Protein AF-A0AAU7BK97-F1 (afdb_monomer_lite)

Organism: NCBI:txid3144665

pLDDT: mean 79.87, std 18.76, range [26.86, 96.75]

Secondary structure (DSSP, 8-state):
------TTPPPEEEEEEEETTTTEEEEEEEETTEEPPGGGSEEEEEESSEEE-TTT-EEEE-TT---SEEEEEEEEEETTTEEEEEEEEEESSTHHHHHHHHHS----PPP-

Radius of gyration: 16.77 Å; chains: 1; bounding box: 38×38×50 Å

Foldseek 3Di:
DDPPQPPQFFAKDWDWDDDPVQLKIAIWIDGNHDTDQLLQKDKDFPDAAWDADSRRSITHGDPVDPDQKIKMKIWHADPPRGIHIDIDIAGPSNCPVVCVDVVVPDPPPPDD

Structure (mmCIF, N/CA/C/O backbone):
data_AF-A0AAU7BK97-F1
#
_entry.id   AF-A0AAU7BK97-F1
#
loop_
_atom_site.group_PDB
_atom_site.id
_atom_site.type_symbol
_atom_site.label_atom_id
_atom_site.label_alt_id
_atom_site.label_comp_id
_atom_site.label_asym_id
_atom_site.label_entity_id
_atom_site.label_seq_id
_atom_site.pdbx_PDB_ins_code
_atom_site.Cartn_x
_atom_site.Cartn_y
_atom_site.Cartn_z
_atom_site.occupancy
_atom_site.B_iso_or_equiv
_atom_site.auth_seq_id
_atom_site.auth_comp_id
_atom_site.auth_asym_id
_atom_site.auth_atom_id
_atom_site.pdbx_PDB_model_num
ATOM 1 N N . MET A 1 1 ? 8.960 -22.104 -15.234 1.00 36.22 1 MET A N 1
ATOM 2 C CA . MET A 1 1 ? 9.308 -20.680 -15.401 1.00 36.22 1 MET A CA 1
ATOM 3 C C . MET A 1 1 ? 10.331 -20.353 -14.331 1.00 36.22 1 MET A C 1
ATOM 5 O O . MET A 1 1 ? 9.992 -20.404 -13.158 1.00 36.22 1 MET A O 1
ATOM 9 N N . VAL A 1 2 ? 11.592 -20.184 -14.721 1.00 26.86 2 VAL A N 1
ATOM 10 C CA . VAL A 1 2 ? 12.675 -19.809 -13.803 1.00 26.86 2 VAL A CA 1
ATOM 11 C C . VAL A 1 2 ? 12.663 -18.287 -13.744 1.00 26.86 2 VAL A C 1
ATOM 13 O O . VAL A 1 2 ? 12.867 -17.643 -14.769 1.00 26.86 2 VAL A O 1
ATOM 16 N N . ILE A 1 3 ? 12.336 -17.723 -12.584 1.00 40.28 3 ILE A N 1
ATOM 17 C CA . ILE A 1 3 ? 12.493 -16.290 -12.338 1.00 40.28 3 ILE A CA 1
ATOM 18 C C . ILE A 1 3 ? 13.977 -16.099 -12.040 1.00 40.28 3 ILE A C 1
ATOM 20 O O . ILE A 1 3 ? 14.446 -16.422 -10.952 1.00 40.28 3 ILE A O 1
ATOM 24 N N . THR A 1 4 ? 14.737 -15.665 -13.039 1.00 38.75 4 THR A N 1
ATOM 25 C CA . THR A 1 4 ? 16.108 -15.212 -12.817 1.00 38.75 4 THR A CA 1
ATOM 26 C C . THR A 1 4 ? 16.016 -13.793 -12.269 1.00 38.75 4 THR A C 1
ATOM 28 O O . THR A 1 4 ? 15.800 -12.852 -13.031 1.00 38.75 4 THR A O 1
ATOM 31 N N . GLU A 1 5 ? 16.124 -13.631 -10.950 1.00 43.69 5 GLU A N 1
ATOM 32 C CA . GLU A 1 5 ? 16.290 -12.313 -10.335 1.00 43.69 5 GLU A CA 1
ATOM 33 C C . GLU A 1 5 ? 17.645 -11.753 -10.779 1.00 43.69 5 GLU A C 1
ATOM 35 O O . GLU A 1 5 ? 18.712 -12.207 -10.362 1.00 43.69 5 GLU A O 1
ATOM 40 N N . GLY A 1 6 ? 17.611 -10.812 -11.722 1.00 42.44 6 GLY A N 1
ATOM 41 C CA . GLY A 1 6 ? 18.802 -10.098 -12.153 1.00 42.44 6 GLY A CA 1
ATOM 42 C C . GLY A 1 6 ? 19.386 -9.319 -10.978 1.00 42.44 6 GLY A C 1
ATOM 43 O O . GLY A 1 6 ? 18.681 -8.577 -10.301 1.00 42.44 6 GLY A O 1
ATOM 44 N N . ASN A 1 7 ? 20.696 -9.440 -10.779 1.00 44.97 7 ASN A N 1
ATOM 45 C CA . ASN A 1 7 ? 21.480 -8.810 -9.708 1.00 44.97 7 ASN A CA 1
ATOM 46 C C . ASN A 1 7 ? 21.530 -7.256 -9.780 1.00 44.97 7 ASN A C 1
ATOM 48 O O . ASN A 1 7 ? 22.418 -6.635 -9.202 1.00 44.97 7 ASN A O 1
ATOM 52 N N . ALA A 1 8 ? 20.635 -6.629 -10.553 1.00 53.81 8 ALA A N 1
ATOM 53 C CA . ALA A 1 8 ? 20.640 -5.215 -10.932 1.00 53.81 8 ALA A CA 1
ATOM 54 C C . ALA A 1 8 ? 19.273 -4.521 -10.758 1.00 53.81 8 ALA A C 1
ATOM 56 O O . ALA A 1 8 ? 19.092 -3.409 -11.257 1.00 53.81 8 ALA A O 1
ATOM 57 N N . GLY A 1 9 ? 18.314 -5.146 -10.065 1.00 58.59 9 GLY A N 1
ATOM 58 C CA . GLY A 1 9 ? 17.063 -4.480 -9.705 1.00 58.59 9 GLY A CA 1
ATOM 59 C C . GLY A 1 9 ? 17.346 -3.273 -8.812 1.00 58.59 9 GLY A C 1
ATOM 60 O O . GLY A 1 9 ? 17.941 -3.406 -7.741 1.00 58.59 9 GLY A O 1
ATOM 61 N N . LEU A 1 10 ? 16.942 -2.076 -9.244 1.00 69.69 10 LEU A N 1
ATOM 62 C CA . LEU A 1 10 ? 17.008 -0.899 -8.382 1.00 69.69 10 LEU A CA 1
ATOM 63 C C . LEU A 1 10 ? 16.071 -1.118 -7.181 1.00 69.69 10 LEU A C 1
ATOM 65 O O . LEU A 1 10 ? 14.939 -1.583 -7.369 1.00 69.69 10 LEU A O 1
ATOM 69 N N . PRO A 1 11 ? 16.507 -0.787 -5.950 1.00 81.62 11 PRO A N 1
ATOM 70 C CA . PRO A 1 11 ? 15.691 -1.006 -4.768 1.00 81.62 11 PRO A CA 1
ATOM 71 C C . PRO A 1 11 ? 14.408 -0.186 -4.874 1.00 81.62 11 PRO A C 1
ATOM 73 O O . PRO A 1 11 ? 14.444 1.013 -5.176 1.00 81.62 11 PRO A O 1
ATOM 76 N N . MET A 1 12 ? 13.277 -0.839 -4.614 1.00 88.19 12 MET A N 1
ATOM 77 C CA . MET A 1 12 ? 11.985 -0.177 -4.523 1.00 88.19 12 MET A CA 1
ATOM 78 C C . MET A 1 12 ? 11.688 0.191 -3.074 1.00 88.19 12 MET A C 1
ATOM 80 O O . MET A 1 12 ? 11.895 -0.597 -2.153 1.00 88.19 12 MET A O 1
ATOM 84 N N . LYS A 1 13 ? 11.170 1.397 -2.871 1.00 90.56 13 LYS A N 1
ATOM 85 C CA . LYS A 1 13 ? 10.662 1.873 -1.589 1.00 90.56 13 LYS A CA 1
ATOM 86 C C . LYS A 1 13 ? 9.204 2.268 -1.749 1.00 90.56 13 LYS A C 1
ATOM 88 O O . LYS A 1 13 ? 8.859 2.988 -2.681 1.00 90.56 13 LYS A O 1
ATOM 93 N N . ILE A 1 14 ? 8.378 1.841 -0.801 1.00 93.00 14 ILE A N 1
ATOM 94 C CA . ILE A 1 14 ? 6.996 2.298 -0.667 1.00 93.00 14 ILE A CA 1
ATOM 95 C C . ILE A 1 14 ? 6.931 3.266 0.514 1.00 93.00 14 ILE A C 1
ATOM 97 O O . ILE A 1 14 ? 7.403 2.953 1.609 1.00 93.00 14 ILE A O 1
ATOM 101 N N . THR A 1 15 ? 6.350 4.440 0.291 1.00 91.81 15 THR A N 1
ATOM 102 C CA . THR 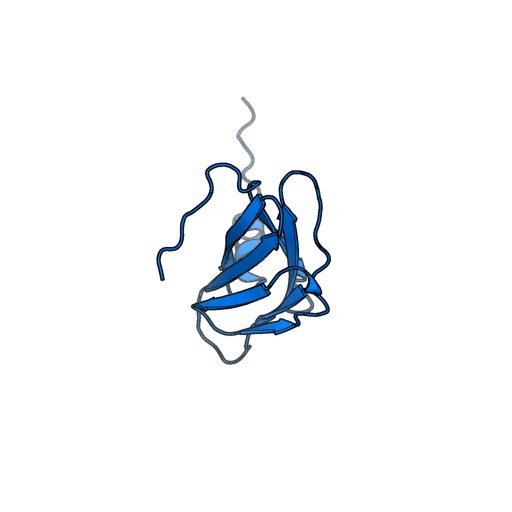A 1 15 ? 6.032 5.425 1.330 1.00 91.81 15 THR A CA 1
ATOM 103 C C . THR A 1 15 ? 4.517 5.530 1.463 1.00 91.81 15 THR A C 1
ATOM 105 O O . THR A 1 15 ? 3.786 5.315 0.496 1.00 91.81 15 THR A O 1
ATOM 108 N N . ARG A 1 16 ? 4.055 5.828 2.677 1.00 90.88 16 ARG A N 1
ATOM 109 C CA . ARG A 1 16 ? 2.641 5.968 3.019 1.00 90.88 16 ARG A CA 1
ATOM 110 C C . ARG A 1 16 ? 2.406 7.353 3.592 1.00 90.88 16 ARG A C 1
ATOM 112 O O . ARG A 1 16 ? 3.130 7.757 4.498 1.00 90.88 16 ARG A O 1
ATOM 119 N N . GLU A 1 17 ? 1.386 8.031 3.098 1.00 91.00 17 GLU A N 1
ATOM 120 C CA . GLU A 1 1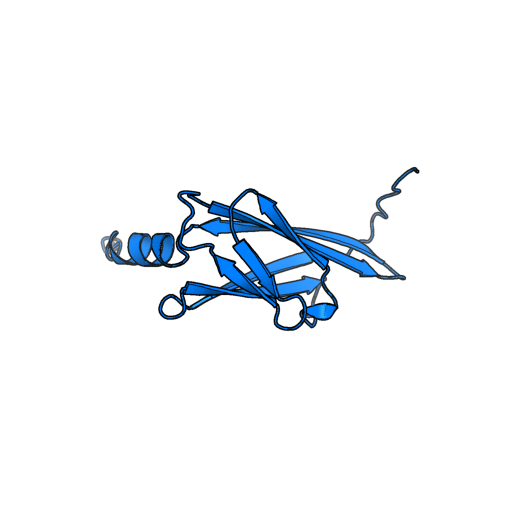7 ? 0.882 9.283 3.657 1.00 91.00 17 GLU A CA 1
ATOM 121 C C . GLU A 1 17 ? -0.556 9.036 4.115 1.00 91.00 17 GLU A C 1
ATOM 123 O O . GLU A 1 17 ? -1.408 8.638 3.324 1.00 91.00 17 GLU A O 1
ATOM 128 N N . VAL A 1 18 ? -0.806 9.183 5.415 1.00 87.62 18 VAL A N 1
ATOM 129 C CA . VAL A 1 18 ? -2.087 8.824 6.033 1.00 87.62 18 VAL A CA 1
ATOM 130 C C . VAL A 1 18 ? -2.973 10.061 6.134 1.00 87.62 18 VAL A C 1
ATOM 132 O O . VAL A 1 18 ? -2.603 11.031 6.794 1.00 87.62 18 VAL A O 1
ATOM 135 N N . ASP A 1 19 ? -4.163 9.998 5.539 1.00 84.50 19 ASP A N 1
ATOM 136 C CA . ASP A 1 19 ? -5.245 10.938 5.818 1.00 84.50 19 ASP A CA 1
ATOM 137 C C . ASP A 1 19 ? -6.171 10.319 6.869 1.00 84.50 19 ASP A C 1
ATOM 139 O O . ASP A 1 19 ? -7.000 9.447 6.594 1.00 84.50 19 ASP A O 1
ATOM 143 N N . VAL A 1 20 ? -5.993 10.771 8.109 1.00 77.62 20 VAL A N 1
ATOM 144 C CA . VAL A 1 20 ? -6.759 10.295 9.264 1.00 77.62 20 VAL A CA 1
ATOM 145 C C . VAL A 1 20 ? -8.236 10.684 9.159 1.00 77.62 20 VAL A C 1
ATOM 147 O O . VAL A 1 20 ? -9.089 9.909 9.580 1.00 77.62 20 VAL A O 1
ATOM 150 N N . ALA A 1 21 ? -8.548 11.853 8.591 1.00 78.69 21 ALA A N 1
ATOM 151 C CA . ALA A 1 21 ? -9.917 12.357 8.510 1.00 78.69 21 ALA A CA 1
ATOM 152 C C . ALA A 1 21 ? -10.729 11.610 7.446 1.00 78.69 21 ALA A C 1
ATOM 154 O O . ALA A 1 21 ? -11.894 11.289 7.673 1.00 78.69 21 ALA A O 1
ATOM 155 N N . ALA A 1 22 ? -10.105 11.303 6.308 1.00 79.44 22 ALA A N 1
ATOM 156 C CA . ALA A 1 22 ? -10.725 10.531 5.236 1.00 79.44 22 ALA A CA 1
ATOM 157 C C . ALA A 1 22 ? -10.644 9.007 5.453 1.00 79.44 22 ALA A C 1
ATOM 159 O O . ALA A 1 22 ? -11.343 8.253 4.778 1.00 79.44 22 ALA A O 1
ATOM 160 N N . GLY A 1 23 ? -9.798 8.530 6.376 1.00 81.31 23 GLY A N 1
ATOM 161 C CA . GLY A 1 23 ? -9.562 7.097 6.577 1.00 81.31 23 GLY A CA 1
ATOM 162 C C . GLY A 1 23 ? -8.852 6.438 5.389 1.00 81.31 23 GLY A C 1
ATOM 163 O O . GLY A 1 23 ? -9.000 5.234 5.162 1.00 81.31 23 GLY A O 1
ATOM 164 N N . THR A 1 24 ?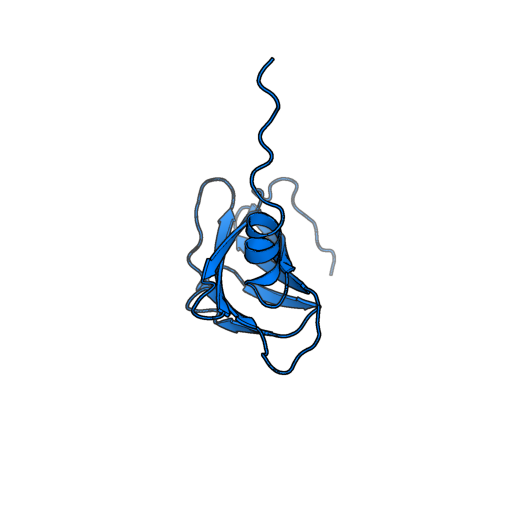 -8.091 7.222 4.626 1.00 88.56 24 THR A N 1
ATOM 165 C CA . THR A 1 24 ? -7.395 6.792 3.410 1.00 88.56 24 THR A CA 1
ATOM 166 C C . THR A 1 24 ? -5.885 6.885 3.571 1.00 88.56 24 THR A C 1
ATOM 168 O O . TH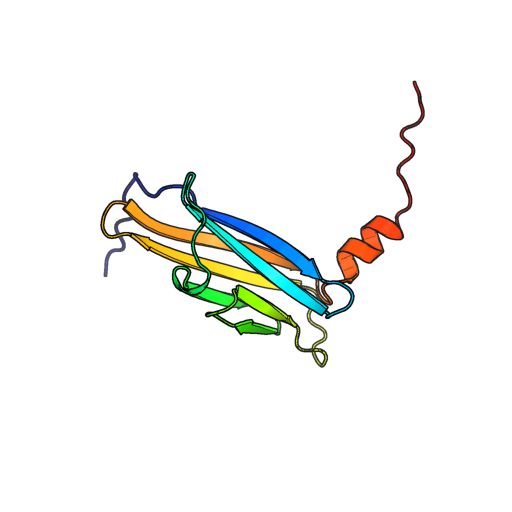R A 1 24 ? -5.370 7.625 4.409 1.00 88.56 24 THR A O 1
ATOM 171 N N . VAL A 1 25 ? -5.149 6.143 2.747 1.00 92.19 25 VAL A N 1
ATOM 172 C CA . VAL A 1 25 ? -3.683 6.188 2.724 1.00 92.19 25 VAL A CA 1
ATOM 173 C C . VAL A 1 25 ? -3.208 6.367 1.293 1.00 92.19 25 VAL A C 1
ATOM 175 O O . VAL A 1 25 ? -3.461 5.515 0.449 1.00 92.19 25 VAL A O 1
ATOM 178 N N . GLN A 1 26 ? -2.488 7.450 1.020 1.00 95.25 26 GLN A N 1
ATOM 179 C CA . GLN A 1 26 ? -1.803 7.632 -0.252 1.00 95.25 26 GLN A CA 1
ATOM 180 C C . GLN A 1 26 ? -0.529 6.788 -0.254 1.00 95.25 26 GLN A C 1
ATOM 182 O O . GLN A 1 26 ? 0.347 6.937 0.605 1.00 95.25 26 GLN A O 1
ATOM 187 N N . LEU A 1 27 ? -0.417 5.907 -1.240 1.00 95.81 27 LEU A N 1
ATOM 188 C CA . LEU A 1 27 ? 0.767 5.097 -1.472 1.00 95.81 27 LEU A CA 1
ATOM 189 C C . LEU A 1 27 ? 1.632 5.760 -2.542 1.00 95.81 27 LEU A C 1
ATOM 191 O O . LEU A 1 27 ? 1.130 6.223 -3.566 1.00 95.81 27 LEU A O 1
ATOM 195 N N . LYS A 1 28 ? 2.942 5.799 -2.299 1.00 95.75 28 LYS A N 1
ATOM 196 C CA . LYS A 1 28 ? 3.940 6.284 -3.258 1.00 95.75 28 LYS A CA 1
ATOM 197 C C . LYS A 1 28 ? 5.038 5.252 -3.409 1.00 95.75 28 LYS A C 1
ATOM 199 O O . LYS A 1 28 ? 5.555 4.748 -2.411 1.00 95.75 28 LYS A O 1
ATOM 204 N N . ALA A 1 29 ? 5.400 4.949 -4.646 1.00 93.69 29 ALA A N 1
ATOM 205 C CA . ALA A 1 29 ? 6.463 4.015 -4.971 1.00 93.69 29 ALA A CA 1
ATOM 206 C C . ALA A 1 29 ? 7.654 4.758 -5.573 1.00 93.69 29 ALA A C 1
ATOM 208 O O . ALA A 1 29 ? 7.495 5.656 -6.395 1.00 93.69 29 ALA A O 1
ATOM 209 N N . LYS A 1 30 ? 8.859 4.359 -5.180 1.00 92.50 30 LYS A N 1
ATOM 210 C CA . LYS A 1 30 ? 10.107 4.905 -5.702 1.00 92.50 30 LYS A CA 1
ATOM 211 C C . LYS A 1 30 ? 11.040 3.765 -6.071 1.00 92.50 30 LYS A C 1
ATOM 213 O O . LYS A 1 30 ? 11.266 2.897 -5.235 1.00 92.50 30 LYS A O 1
ATOM 218 N N . VAL A 1 31 ? 11.594 3.777 -7.279 1.00 88.94 31 VAL A N 1
ATOM 219 C CA . VAL A 1 31 ? 12.604 2.812 -7.739 1.00 88.94 31 VAL A CA 1
ATOM 220 C C . VAL A 1 31 ? 13.924 3.557 -7.910 1.00 88.94 31 VAL A C 1
ATOM 222 O O . VAL A 1 31 ? 14.037 4.493 -8.704 1.00 88.94 31 VAL A O 1
ATOM 225 N N . GLY A 1 32 ? 14.923 3.207 -7.096 1.00 85.69 32 GLY A N 1
ATOM 226 C CA . GLY A 1 32 ? 16.151 3.994 -6.991 1.00 85.69 32 GLY A CA 1
ATOM 227 C C . GLY A 1 32 ? 15.851 5.439 -6.570 1.00 85.69 32 GLY A C 1
ATOM 228 O O . GLY A 1 32 ? 15.373 5.681 -5.462 1.00 85.69 32 GLY A O 1
ATOM 229 N N . ASN A 1 33 ? 16.119 6.405 -7.457 1.00 85.75 33 ASN A N 1
ATOM 230 C CA . ASN A 1 33 ? 15.856 7.830 -7.227 1.00 85.75 33 ASN A CA 1
ATOM 231 C C . ASN A 1 33 ? 14.593 8.381 -7.911 1.00 85.75 33 ASN A C 1
ATOM 233 O O . ASN A 1 33 ? 14.277 9.551 -7.701 1.00 85.75 33 ASN A O 1
ATOM 237 N N . VAL A 1 34 ? 13.851 7.553 -8.647 1.00 89.31 34 VAL A N 1
ATOM 238 C CA . VAL A 1 34 ? 12.698 7.974 -9.455 1.00 89.31 34 VAL A CA 1
ATOM 239 C C . VAL A 1 34 ? 11.397 7.598 -8.756 1.00 89.31 34 VAL A C 1
ATOM 241 O O . VAL A 1 34 ? 11.197 6.435 -8.406 1.00 89.31 34 VAL A O 1
ATOM 244 N N . GLU A 1 35 ? 10.531 8.584 -8.528 1.00 92.81 35 GLU A N 1
ATOM 245 C CA . GLU A 1 35 ? 9.160 8.352 -8.064 1.00 92.81 35 GLU A CA 1
ATOM 246 C C . GLU A 1 35 ? 8.298 7.888 -9.238 1.00 92.81 35 GLU A C 1
ATOM 248 O O . GLU A 1 35 ? 8.363 8.461 -10.326 1.00 92.81 35 GLU A O 1
ATOM 253 N N . LEU A 1 36 ? 7.535 6.823 -9.015 1.00 92.56 36 LEU A N 1
ATOM 254 C CA . LEU A 1 36 ? 6.614 6.270 -9.995 1.00 92.56 36 LEU A CA 1
ATOM 255 C C . LEU A 1 36 ? 5.270 6.989 -9.904 1.00 92.56 36 LEU A C 1
ATOM 257 O O . LEU A 1 36 ? 4.805 7.305 -8.805 1.00 92.56 36 LEU A O 1
ATOM 261 N N . THR A 1 37 ? 4.605 7.173 -11.041 1.00 94.44 37 THR A N 1
ATOM 262 C CA . THR A 1 37 ? 3.170 7.469 -11.027 1.00 94.44 37 THR A CA 1
ATOM 263 C C . THR A 1 37 ? 2.407 6.242 -10.504 1.00 94.44 37 THR A C 1
ATOM 265 O O . THR A 1 37 ? 2.894 5.114 -10.643 1.00 94.44 37 THR A O 1
ATOM 268 N N . PRO A 1 38 ? 1.238 6.407 -9.858 1.00 92.25 38 PRO A N 1
ATOM 269 C CA . PRO A 1 38 ? 0.562 5.283 -9.210 1.00 92.25 38 PRO A CA 1
ATOM 270 C C . PRO A 1 38 ? 0.260 4.108 -10.148 1.00 92.25 38 PRO A C 1
ATOM 272 O O . PRO A 1 38 ? 0.429 2.961 -9.743 1.00 92.25 38 PRO A O 1
ATOM 275 N N . ASP A 1 39 ? -0.085 4.397 -11.401 1.00 93.75 39 ASP A N 1
ATOM 276 C CA . ASP A 1 39 ? -0.415 3.435 -12.456 1.00 93.75 39 ASP A CA 1
ATOM 277 C C . ASP A 1 39 ? 0.797 2.651 -12.991 1.00 93.75 39 ASP A C 1
ATOM 279 O O . ASP A 1 39 ? 0.639 1.585 -13.587 1.00 93.75 39 ASP A O 1
ATOM 283 N N . GLN A 1 40 ? 2.019 3.136 -12.750 1.00 93.25 40 GLN A N 1
ATOM 284 C CA . GLN A 1 40 ? 3.250 2.413 -13.079 1.00 93.25 40 GLN A CA 1
ATOM 285 C C . GLN A 1 40 ? 3.559 1.299 -12.073 1.00 93.25 40 GLN A C 1
ATOM 287 O O . GLN A 1 40 ? 4.344 0.398 -12.379 1.00 93.25 40 GLN A O 1
ATOM 292 N N . ALA A 1 41 ? 2.973 1.350 -10.877 1.00 93.38 41 ALA A N 1
ATOM 293 C CA . ALA A 1 41 ? 3.132 0.331 -9.854 1.00 93.38 41 ALA A CA 1
ATOM 294 C C . ALA A 1 41 ? 1.912 -0.599 -9.823 1.00 93.38 41 ALA A C 1
ATOM 296 O O . ALA A 1 41 ? 0.762 -0.182 -9.720 1.00 93.38 41 ALA A O 1
ATOM 297 N N . GLN A 1 42 ? 2.167 -1.902 -9.858 1.00 94.75 42 GLN A N 1
ATOM 298 C CA . GLN A 1 42 ? 1.141 -2.919 -9.672 1.00 94.75 42 GLN A CA 1
ATOM 299 C C . GLN A 1 42 ? 0.893 -3.104 -8.175 1.00 94.75 42 GLN A C 1
ATOM 301 O O . GLN A 1 42 ? 1.607 -3.850 -7.498 1.00 94.75 42 GLN A O 1
ATOM 306 N N . TRP A 1 43 ? -0.097 -2.385 -7.654 1.00 96.00 43 TRP A N 1
ATOM 307 C CA . TRP A 1 43 ? -0.492 -2.444 -6.251 1.00 96.00 43 TRP A CA 1
ATOM 308 C C . TRP A 1 43 ? -1.342 -3.673 -5.945 1.00 96.00 43 TRP A C 1
ATOM 310 O O . TRP A 1 43 ? -2.212 -4.063 -6.723 1.00 96.00 43 TRP A O 1
ATOM 320 N N . LYS A 1 44 ? -1.132 -4.265 -4.769 1.00 96.31 44 LYS A N 1
ATOM 321 C CA . LYS A 1 44 ? -1.964 -5.364 -4.276 1.00 96.31 44 LYS A CA 1
ATOM 322 C C . LYS A 1 44 ? -2.035 -5.360 -2.757 1.00 96.31 44 LYS A C 1
ATOM 324 O O . LYS A 1 44 ? -1.014 -5.242 -2.087 1.00 96.31 44 LYS A O 1
ATOM 329 N N . VAL A 1 45 ? -3.233 -5.561 -2.219 1.00 96.19 45 VAL A N 1
ATOM 330 C CA . VAL A 1 45 ? -3.423 -5.936 -0.814 1.00 96.19 45 VAL A CA 1
ATOM 331 C C . VAL A 1 45 ? -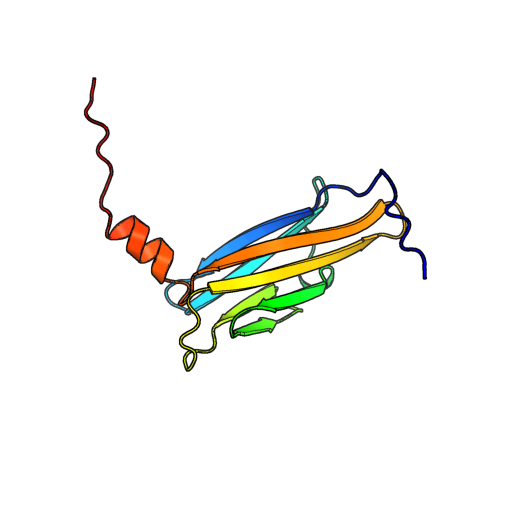3.286 -7.456 -0.738 1.00 96.19 45 VAL A C 1
ATOM 333 O O . VAL A 1 45 ? -4.076 -8.183 -1.338 1.00 96.19 45 VAL A O 1
ATOM 336 N N . VAL A 1 46 ? -2.230 -7.948 -0.089 1.00 95.81 46 VAL A N 1
ATOM 337 C CA . VAL A 1 46 ? -1.966 -9.397 0.037 1.00 95.81 46 VAL A CA 1
ATOM 338 C C . VAL A 1 46 ? -2.474 -9.972 1.356 1.00 95.81 46 VAL A C 1
ATOM 340 O O . VAL A 1 46 ? -2.651 -11.181 1.466 1.00 95.81 46 VAL A O 1
ATOM 343 N N . TYR A 1 47 ? -2.718 -9.110 2.342 1.00 93.69 47 TYR A N 1
ATOM 344 C CA . TYR A 1 47 ? -3.342 -9.450 3.614 1.00 93.69 47 TYR A CA 1
ATOM 345 C C . TYR A 1 47 ? -4.117 -8.245 4.147 1.00 93.69 47 TYR A C 1
ATOM 347 O O . TYR A 1 47 ? -3.697 -7.107 3.924 1.00 93.69 47 TYR A O 1
ATOM 355 N N . GLY A 1 48 ? -5.178 -8.508 4.906 1.00 92.44 48 GLY A N 1
ATOM 356 C CA . GLY A 1 48 ? -6.057 -7.497 5.480 1.00 92.44 48 GLY A CA 1
ATOM 357 C C . GLY A 1 48 ? -7.088 -6.974 4.481 1.00 92.44 48 GLY A C 1
ATOM 358 O O . GLY A 1 48 ? -7.022 -7.239 3.279 1.00 92.44 48 GLY A O 1
ATOM 359 N N . SER A 1 49 ? -8.055 -6.230 4.994 1.00 91.56 49 SER A N 1
ATOM 360 C CA . SER A 1 49 ? -9.195 -5.727 4.238 1.00 91.56 49 SER A CA 1
ATOM 361 C C . SER A 1 49 ? -8.981 -4.324 3.677 1.00 91.56 49 SER A C 1
ATOM 363 O O . SER A 1 49 ? -8.653 -3.391 4.411 1.00 91.56 49 SER A O 1
ATOM 365 N N . GLY A 1 50 ? -9.289 -4.141 2.401 1.00 93.38 50 GLY A N 1
ATOM 366 C CA . GLY A 1 50 ? -9.293 -2.837 1.759 1.00 93.38 50 GLY A CA 1
ATOM 367 C C . GLY A 1 50 ? -9.025 -2.955 0.271 1.00 93.38 50 GLY A C 1
ATOM 368 O O . GLY A 1 50 ? -8.754 -4.037 -0.254 1.00 93.38 50 GLY A O 1
ATOM 369 N N . VAL A 1 51 ? -9.095 -1.822 -0.409 1.00 95.50 51 VAL A N 1
ATOM 370 C CA . VAL A 1 51 ? -8.859 -1.728 -1.849 1.00 95.50 51 VAL A CA 1
ATOM 371 C C . VAL A 1 51 ? -7.895 -0.594 -2.141 1.00 95.50 51 VAL A C 1
ATOM 373 O O . VAL A 1 51 ? -7.804 0.364 -1.377 1.00 95.50 51 VAL A O 1
ATOM 376 N N . ILE A 1 52 ? -7.156 -0.724 -3.238 1.00 96.75 52 ILE A N 1
ATOM 377 C CA . ILE A 1 52 ? -6.263 0.319 -3.737 1.00 96.75 52 ILE A CA 1
ATOM 378 C C . ILE A 1 52 ? -6.795 0.731 -5.098 1.00 96.75 52 ILE A C 1
ATOM 380 O O . ILE A 1 52 ? -6.975 -0.125 -5.964 1.00 96.75 52 ILE A O 1
ATOM 384 N N . ASP A 1 53 ? -7.037 2.021 -5.285 1.00 96.19 53 ASP A N 1
ATOM 385 C CA . ASP A 1 53 ? -7.275 2.574 -6.611 1.00 96.19 53 ASP A CA 1
ATOM 386 C C . ASP A 1 53 ? -5.927 2.660 -7.352 1.00 96.19 53 ASP A C 1
ATOM 388 O O . ASP A 1 53 ? -5.041 3.400 -6.918 1.00 96.19 53 ASP A O 1
ATOM 392 N N . PRO A 1 54 ? -5.727 1.908 -8.449 1.00 92.44 54 PRO A N 1
ATOM 393 C CA . PRO A 1 54 ? -4.449 1.873 -9.153 1.00 92.44 54 PRO A CA 1
ATOM 394 C C . PRO A 1 54 ? -4.127 3.178 -9.892 1.00 92.44 54 PRO A C 1
ATOM 396 O O . PRO A 1 54 ? -2.964 3.416 -10.196 1.00 92.44 54 PRO A O 1
ATOM 399 N N . ILE A 1 55 ? -5.122 4.025 -10.181 1.00 94.19 55 ILE A N 1
ATOM 400 C CA . ILE A 1 55 ? -4.912 5.297 -10.887 1.00 94.19 55 ILE A CA 1
ATOM 401 C C . ILE A 1 55 ? -4.413 6.363 -9.912 1.00 94.19 55 ILE A C 1
ATOM 403 O O . ILE A 1 55 ? -3.527 7.149 -10.241 1.00 94.19 55 ILE A O 1
ATOM 407 N N . THR A 1 56 ? -4.974 6.394 -8.704 1.00 95.06 56 THR A N 1
ATOM 408 C CA . THR A 1 56 ? -4.637 7.409 -7.696 1.00 95.06 56 THR A CA 1
ATOM 409 C C . THR A 1 56 ? -3.600 6.928 -6.684 1.00 95.06 56 THR A C 1
ATOM 411 O O . THR A 1 56 ? -2.919 7.744 -6.069 1.00 95.06 56 THR A O 1
ATOM 414 N N . GLY A 1 57 ? -3.438 5.616 -6.505 1.00 94.81 57 GLY A N 1
ATOM 415 C CA . GLY A 1 57 ? -2.596 5.028 -5.461 1.00 94.81 57 GLY A CA 1
ATOM 416 C C . GLY A 1 57 ? -3.195 5.160 -4.060 1.00 94.81 57 GLY A C 1
ATOM 417 O O . GLY A 1 57 ? -2.483 4.983 -3.069 1.00 94.81 57 GLY A O 1
ATOM 418 N N . ILE A 1 58 ? -4.484 5.495 -3.957 1.00 96.19 58 ILE A N 1
ATOM 419 C CA . ILE A 1 58 ? -5.176 5.643 -2.678 1.00 96.19 58 ILE A CA 1
ATOM 420 C C . ILE A 1 58 ? -5.649 4.270 -2.204 1.00 96.19 58 ILE A C 1
ATOM 422 O O . ILE A 1 58 ? -6.411 3.583 -2.881 1.00 96.19 58 ILE A O 1
ATOM 426 N N . TYR A 1 59 ? -5.206 3.888 -1.011 1.00 95.25 59 TYR A N 1
ATOM 427 C CA . TYR A 1 59 ? -5.721 2.755 -0.260 1.00 95.25 59 TYR A CA 1
ATOM 428 C C . TYR A 1 59 ? -6.886 3.185 0.637 1.00 95.25 59 TYR A C 1
ATOM 430 O O . TYR A 1 59 ? -6.764 4.130 1.424 1.00 95.25 59 TYR A O 1
ATOM 438 N N . THR A 1 60 ? -7.983 2.436 0.571 1.00 94.31 60 THR A N 1
ATOM 439 C CA . THR A 1 60 ? -9.172 2.617 1.405 1.00 94.31 60 THR A CA 1
ATOM 440 C C . THR A 1 60 ? -9.435 1.346 2.201 1.00 94.31 60 THR A C 1
ATOM 442 O O . THR A 1 60 ? -9.598 0.261 1.640 1.00 94.31 60 THR A O 1
ATOM 445 N N . HIS A 1 61 ? -9.476 1.490 3.524 1.00 91.25 61 HIS A N 1
ATOM 446 C CA . HIS A 1 61 ? -9.818 0.413 4.448 1.00 91.25 61 HIS A CA 1
ATOM 447 C C . HIS A 1 61 ? -11.310 0.059 4.366 1.00 91.25 61 HIS A C 1
ATOM 449 O O . HIS A 1 61 ? -12.155 0.952 4.308 1.00 91.25 61 HIS A O 1
ATOM 455 N N . ASP A 1 62 ? -11.642 -1.230 4.438 1.00 90.94 62 ASP A N 1
ATOM 456 C CA . ASP A 1 62 ? -13.027 -1.670 4.627 1.00 90.94 62 ASP A CA 1
ATOM 457 C C . ASP A 1 62 ? -13.473 -1.416 6.073 1.00 90.94 62 ASP A C 1
ATOM 459 O O . ASP A 1 62 ? -13.067 -2.115 6.998 1.00 90.94 62 ASP A O 1
ATOM 463 N N . ALA A 1 63 ? -14.345 -0.429 6.276 1.00 86.19 63 ALA A N 1
ATOM 464 C CA . ALA A 1 63 ? -14.823 -0.042 7.601 1.00 86.19 63 ALA A CA 1
ATOM 465 C C . ALA A 1 63 ? -15.564 -1.159 8.365 1.00 86.19 63 ALA A C 1
ATOM 467 O O . ALA A 1 63 ? -15.712 -1.051 9.582 1.00 86.19 63 ALA A O 1
ATOM 468 N N . SER A 1 64 ? -16.036 -2.207 7.682 1.00 89.31 64 SER A N 1
ATOM 469 C CA . SER A 1 64 ? -16.706 -3.348 8.317 1.00 89.31 64 SER A CA 1
ATOM 470 C C . SER A 1 64 ? -15.741 -4.400 8.872 1.00 89.31 64 SER A C 1
ATOM 472 O O . SER A 1 64 ? -16.150 -5.268 9.646 1.00 89.31 64 SER A O 1
ATOM 474 N N . SER A 1 65 ? -14.462 -4.320 8.506 1.00 89.31 65 SER A N 1
ATOM 475 C CA . SER A 1 65 ? -13.452 -5.286 8.910 1.00 89.31 65 SER A CA 1
ATOM 476 C C . SER A 1 65 ? -12.897 -5.026 10.306 1.00 89.31 65 SER A C 1
ATOM 478 O O . SER A 1 65 ? -12.754 -3.892 10.766 1.00 89.31 65 SER A O 1
ATOM 480 N N . SER A 1 66 ? -12.523 -6.118 10.971 1.00 88.00 66 SER A N 1
ATOM 481 C CA . SER A 1 66 ? -11.801 -6.114 12.243 1.00 88.0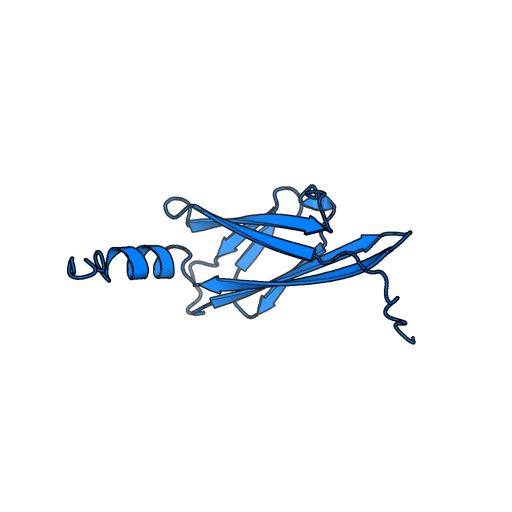0 66 SER A CA 1
ATOM 482 C C . SER A 1 66 ? -10.291 -6.310 12.084 1.00 88.00 66 SER A C 1
ATOM 484 O O . SER A 1 66 ? -9.595 -6.462 13.092 1.00 88.00 66 SER A O 1
ATOM 486 N N . ASP A 1 67 ? -9.778 -6.363 10.852 1.00 90.75 67 ASP A N 1
ATOM 487 C CA . ASP A 1 67 ? -8.361 -6.611 10.606 1.00 90.75 67 ASP A CA 1
ATOM 488 C C . ASP A 1 67 ? -7.487 -5.545 11.290 1.00 90.75 67 ASP A C 1
ATOM 490 O O . ASP A 1 67 ? -7.764 -4.350 11.189 1.00 90.75 67 ASP A O 1
ATOM 494 N N . PRO A 1 68 ? -6.414 -5.935 12.002 1.00 88.81 68 PRO A N 1
ATOM 495 C CA . PRO A 1 68 ? -5.560 -4.980 12.709 1.00 88.81 68 PRO A CA 1
ATOM 496 C C . PRO A 1 68 ? -4.549 -4.280 11.789 1.00 88.81 68 PRO A C 1
ATOM 498 O O . PRO A 1 68 ? -4.037 -3.209 12.128 1.00 88.81 68 PRO A O 1
ATOM 501 N N . PHE A 1 69 ? -4.233 -4.881 10.642 1.00 91.25 69 PHE A N 1
ATOM 502 C CA . PHE A 1 69 ? -3.307 -4.341 9.653 1.00 91.25 69 PHE A CA 1
ATOM 503 C C . PHE A 1 69 ? -3.592 -4.900 8.255 1.00 91.25 69 PHE A C 1
ATOM 505 O O . PHE A 1 69 ? -4.139 -5.992 8.113 1.00 91.25 69 PHE A O 1
ATOM 512 N N . ALA A 1 70 ? -3.148 -4.171 7.235 1.00 93.50 70 ALA A N 1
ATOM 513 C CA . ALA A 1 70 ? -3.051 -4.634 5.861 1.00 93.50 70 ALA A CA 1
ATOM 514 C C . ALA A 1 70 ? -1.586 -4.724 5.428 1.00 93.50 70 ALA A C 1
ATOM 516 O O . ALA A 1 70 ? -0.759 -3.882 5.792 1.00 93.50 70 ALA A O 1
ATOM 517 N N . VAL A 1 71 ? -1.269 -5.739 4.628 1.00 94.81 71 VAL A N 1
ATOM 518 C CA . VAL A 1 71 ? 0.020 -5.857 3.941 1.00 94.81 71 VAL A CA 1
ATOM 519 C C . VAL A 1 71 ? -0.208 -5.502 2.486 1.00 94.81 71 VAL A C 1
ATOM 521 O O . VAL A 1 71 ? -0.990 -6.149 1.787 1.00 94.81 71 VAL A O 1
ATOM 524 N N . ILE A 1 72 ? 0.479 -4.459 2.043 1.00 95.81 72 ILE A N 1
ATOM 525 C CA . ILE A 1 72 ? 0.348 -3.902 0.707 1.00 95.81 72 ILE A CA 1
ATOM 526 C C . ILE A 1 72 ? 1.663 -4.116 -0.020 1.00 95.81 72 ILE A C 1
ATOM 528 O O . ILE A 1 72 ? 2.720 -3.748 0.487 1.00 95.81 72 ILE A O 1
ATOM 532 N N . THR A 1 73 ? 1.599 -4.694 -1.209 1.00 94.62 73 THR A N 1
ATOM 533 C CA . THR A 1 73 ? 2.751 -4.883 -2.084 1.00 94.62 73 THR A CA 1
ATOM 534 C C . THR A 1 73 ? 2.654 -3.985 -3.301 1.00 94.62 73 THR A C 1
ATOM 536 O O . THR A 1 73 ? 1.554 -3.695 -3.775 1.00 94.62 73 THR A O 1
ATOM 539 N N . ALA A 1 74 ? 3.807 -3.619 -3.841 1.00 94.94 74 ALA A N 1
ATOM 540 C CA . ALA A 1 74 ? 3.925 -2.984 -5.137 1.00 94.94 74 ALA A CA 1
ATOM 541 C C . ALA A 1 74 ? 4.983 -3.716 -5.958 1.00 94.94 74 ALA A C 1
ATOM 543 O O . ALA A 1 74 ? 6.053 -4.050 -5.444 1.00 94.94 74 ALA A O 1
ATOM 544 N N . THR A 1 75 ? 4.674 -3.938 -7.229 1.00 92.38 75 THR A N 1
ATOM 545 C CA . THR A 1 75 ? 5.613 -4.488 -8.204 1.00 92.38 75 THR A CA 1
ATOM 546 C C . THR A 1 75 ? 5.754 -3.512 -9.364 1.00 92.38 75 THR A C 1
ATOM 548 O O . THR A 1 75 ? 4.764 -2.947 -9.822 1.00 92.38 75 THR A O 1
ATOM 551 N N . HIS A 1 76 ? 6.971 -3.313 -9.853 1.00 90.69 76 HIS A N 1
ATOM 552 C CA . HIS A 1 76 ? 7.244 -2.532 -11.051 1.00 90.69 76 HIS A CA 1
ATOM 553 C C . HIS A 1 76 ? 8.215 -3.309 -11.936 1.00 90.69 76 HIS A C 1
ATOM 555 O O . HIS A 1 76 ? 9.307 -3.659 -11.492 1.00 90.69 76 HIS A O 1
ATOM 561 N N . ASP A 1 77 ? 7.803 -3.608 -13.166 1.00 88.44 77 ASP A N 1
ATOM 562 C CA . ASP A 1 77 ? 8.642 -4.302 -14.140 1.00 88.44 77 ASP A CA 1
ATOM 563 C C . ASP A 1 77 ? 9.298 -3.279 -15.065 1.00 88.44 77 ASP A C 1
ATOM 565 O O . ASP A 1 77 ? 8.623 -2.527 -15.773 1.00 88.44 77 ASP A O 1
ATOM 569 N N . THR A 1 78 ? 10.626 -3.243 -15.036 1.00 73.50 78 THR A N 1
ATOM 570 C CA . THR A 1 78 ? 11.413 -2.430 -15.952 1.00 73.50 78 THR A CA 1
ATOM 571 C C . THR A 1 78 ? 12.097 -3.332 -16.965 1.00 73.50 78 THR A C 1
ATOM 573 O O . THR A 1 78 ? 12.823 -4.259 -16.611 1.00 73.50 78 THR A O 1
ATOM 576 N N . VAL A 1 79 ? 11.969 -2.978 -18.245 1.00 73.75 79 VAL A N 1
ATOM 577 C CA . VAL A 1 79 ? 12.632 -3.691 -19.352 1.00 73.75 79 VAL A CA 1
ATOM 578 C C . VAL A 1 79 ? 14.154 -3.804 -19.140 1.00 73.75 79 VAL A C 1
ATOM 580 O O . VAL A 1 79 ? 14.771 -4.759 -19.601 1.00 73.75 79 VAL A O 1
ATOM 583 N N . TYR A 1 80 ? 14.762 -2.844 -18.432 1.00 69.00 80 TYR A N 1
ATOM 584 C CA . TYR A 1 80 ? 16.215 -2.740 -18.258 1.00 69.00 80 TYR A CA 1
ATOM 585 C C . TYR A 1 80 ? 16.759 -3.285 -16.931 1.00 69.00 80 TYR A C 1
ATOM 587 O O . TYR A 1 80 ? 17.880 -3.789 -16.916 1.00 69.00 80 TYR A O 1
ATOM 595 N N . TYR A 1 81 ? 16.012 -3.178 -15.828 1.00 70.00 81 TYR A N 1
ATOM 596 C CA . TYR A 1 81 ? 16.488 -3.551 -14.485 1.00 70.00 81 TYR A CA 1
ATOM 597 C C . TYR A 1 81 ? 15.732 -4.747 -13.897 1.00 70.00 81 TYR A C 1
ATOM 599 O O . TYR A 1 81 ? 16.038 -5.189 -12.791 1.00 70.00 81 TYR A O 1
ATOM 607 N N . GLY A 1 82 ? 14.781 -5.304 -14.650 1.00 79.50 82 GLY A N 1
ATOM 608 C CA . GLY A 1 82 ? 13.931 -6.400 -14.216 1.00 79.50 82 GLY A CA 1
ATOM 609 C C . GLY A 1 82 ? 12.815 -5.933 -13.288 1.00 79.50 82 GLY A C 1
ATOM 610 O O . GLY A 1 82 ? 12.421 -4.762 -13.278 1.00 79.50 82 GLY A O 1
ATOM 611 N N . VAL A 1 83 ? 12.304 -6.887 -12.514 1.00 85.31 83 VAL A N 1
ATOM 612 C CA . VAL A 1 83 ? 11.160 -6.697 -11.626 1.00 85.31 83 VAL A CA 1
ATOM 613 C C . VAL A 1 83 ? 11.634 -6.199 -10.265 1.00 85.31 83 VAL A C 1
ATOM 615 O O . VAL A 1 83 ? 12.341 -6.902 -9.546 1.00 85.31 83 VAL A O 1
ATOM 618 N N . SER A 1 84 ? 11.193 -5.006 -9.883 1.00 86.56 84 SER A N 1
ATOM 619 C CA . SER A 1 84 ? 11.300 -4.507 -8.517 1.00 86.56 84 SER A CA 1
ATOM 620 C C . SER A 1 84 ? 10.028 -4.853 -7.744 1.00 86.56 84 SER A C 1
ATOM 622 O O . SER A 1 84 ? 8.921 -4.605 -8.220 1.00 86.56 84 SER A O 1
ATOM 624 N N . HIS A 1 85 ? 10.175 -5.399 -6.539 1.00 88.50 85 HIS A N 1
ATOM 625 C CA . HIS A 1 85 ? 9.062 -5.765 -5.665 1.00 88.50 85 HIS A CA 1
ATOM 626 C C . HIS A 1 85 ? 9.324 -5.279 -4.244 1.00 88.50 85 HIS A C 1
ATOM 628 O O . HIS A 1 85 ? 10.444 -5.391 -3.749 1.00 88.50 85 HIS A O 1
ATOM 634 N N . GLN A 1 86 ? 8.295 -4.752 -3.583 1.00 91.56 86 GLN A N 1
ATOM 635 C CA . GLN A 1 86 ? 8.381 -4.355 -2.182 1.00 91.56 86 GLN A CA 1
ATOM 636 C C . GLN A 1 86 ? 7.025 -4.456 -1.487 1.00 91.56 86 GLN A C 1
ATOM 638 O O . GLN A 1 86 ? 5.975 -4.457 -2.132 1.00 91.56 86 GLN A O 1
ATOM 643 N N . TYR A 1 87 ? 7.047 -4.497 -0.155 1.00 93.06 87 TYR A N 1
ATOM 644 C CA . TYR A 1 87 ? 5.852 -4.454 0.678 1.00 93.06 87 TYR A CA 1
ATOM 645 C C . TYR A 1 87 ? 5.917 -3.360 1.746 1.00 93.06 87 TYR A C 1
ATOM 647 O O . TYR A 1 87 ? 6.985 -2.878 2.130 1.00 93.06 87 TYR A O 1
ATOM 655 N N . VAL A 1 88 ? 4.745 -2.987 2.249 1.00 92.69 88 VAL A N 1
ATOM 656 C CA . VAL A 1 88 ? 4.566 -2.109 3.398 1.00 92.69 88 VAL A CA 1
ATOM 657 C C . VAL A 1 88 ? 3.390 -2.593 4.243 1.00 92.69 88 VAL A C 1
ATOM 659 O O . VAL A 1 88 ? 2.412 -3.128 3.724 1.00 92.69 88 VAL A O 1
ATOM 662 N N . VAL A 1 89 ? 3.486 -2.412 5.559 1.00 91.81 89 VAL A N 1
ATOM 663 C CA . VAL A 1 89 ? 2.419 -2.761 6.505 1.00 91.81 89 VAL A CA 1
ATOM 664 C C . VAL A 1 89 ? 1.694 -1.492 6.932 1.00 91.81 89 VAL A C 1
ATOM 666 O O . VAL A 1 89 ? 2.336 -0.563 7.420 1.00 91.81 89 VAL A O 1
ATOM 669 N N . GLN A 1 90 ? 0.372 -1.462 6.773 1.00 90.50 90 GLN A N 1
ATOM 670 C CA . GLN A 1 90 ? -0.505 -0.374 7.200 1.00 90.50 90 GLN A CA 1
ATOM 671 C C . GLN A 1 90 ? -1.375 -0.822 8.373 1.00 90.50 90 GLN A C 1
ATOM 673 O O . GLN A 1 90 ? -2.108 -1.793 8.259 1.00 90.50 90 GLN A O 1
ATOM 678 N N . THR A 1 91 ? -1.337 -0.104 9.493 1.00 88.38 91 THR A N 1
ATOM 679 C CA . THR A 1 91 ? -2.230 -0.355 10.635 1.00 88.38 91 THR A CA 1
ATOM 680 C C . THR A 1 91 ? -3.656 0.076 10.324 1.00 88.38 91 THR A C 1
ATOM 682 O O . THR A 1 91 ? -3.854 1.090 9.650 1.00 88.38 91 THR A O 1
ATOM 685 N N . LEU A 1 92 ? -4.634 -0.664 10.844 1.00 86.19 92 LEU A N 1
ATOM 686 C CA . LEU A 1 92 ? -6.053 -0.445 10.585 1.00 86.19 92 LEU A CA 1
ATOM 687 C C . LEU A 1 92 ? -6.852 -0.253 11.890 1.00 86.19 92 LEU A C 1
ATOM 689 O O . LEU A 1 92 ? -6.599 -0.971 12.864 1.00 86.19 92 LEU A O 1
ATOM 693 N N . PRO A 1 93 ? -7.818 0.687 11.927 1.00 83.06 93 PRO A N 1
ATOM 694 C CA . PRO A 1 93 ? -8.024 1.742 10.928 1.00 83.06 93 PRO A CA 1
ATOM 695 C C . PRO A 1 93 ? -6.771 2.635 10.794 1.00 83.06 93 PRO A C 1
ATOM 697 O O . PRO A 1 93 ? -5.972 2.675 11.730 1.00 83.06 93 PRO A O 1
ATOM 700 N N . PRO A 1 94 ? -6.554 3.339 9.665 1.00 76.44 94 PRO A N 1
ATOM 701 C CA . PRO A 1 94 ? -5.329 4.117 9.433 1.00 76.44 94 PRO A CA 1
ATOM 702 C C . PRO A 1 94 ? -4.954 5.086 10.564 1.00 76.44 94 PRO A C 1
ATOM 704 O O . PRO A 1 94 ? -3.772 5.283 10.837 1.00 76.44 94 PRO A O 1
ATOM 707 N N . ALA A 1 95 ? -5.956 5.595 11.284 1.00 69.88 95 ALA A N 1
ATOM 708 C CA . ALA A 1 95 ? -5.802 6.430 12.468 1.00 69.88 95 ALA A CA 1
ATOM 709 C C . ALA A 1 95 ? -5.104 5.741 13.657 1.00 69.88 95 ALA A C 1
ATOM 711 O O . ALA A 1 95 ? -4.430 6.420 14.421 1.00 69.88 95 ALA A O 1
ATOM 712 N N . ARG A 1 96 ? -5.207 4.410 13.822 1.00 66.44 96 ARG A N 1
ATOM 713 C CA . ARG A 1 96 ? -4.801 3.713 15.062 1.00 66.44 96 ARG A CA 1
ATOM 714 C C . ARG A 1 96 ? -3.349 3.951 15.467 1.00 66.44 96 ARG A C 1
ATOM 716 O O . ARG A 1 96 ? -3.074 4.036 16.657 1.00 66.44 96 ARG A O 1
ATOM 723 N N . LEU A 1 97 ? -2.416 4.015 14.515 1.00 60.19 97 LEU A N 1
ATOM 724 C CA . LEU A 1 97 ? -1.001 4.231 14.838 1.00 60.19 97 LEU A CA 1
ATOM 725 C C . LEU A 1 97 ? -0.720 5.702 15.154 1.00 60.19 97 LEU A C 1
ATOM 727 O O . LEU A 1 97 ? -0.017 5.982 16.114 1.00 60.19 97 LEU A O 1
ATOM 731 N N . GLU A 1 98 ? -1.300 6.632 14.398 1.00 62.16 98 GLU A N 1
ATOM 732 C CA . GLU A 1 98 ? -1.166 8.074 14.648 1.00 62.16 98 GLU A CA 1
ATOM 733 C C . GLU A 1 98 ? -1.809 8.475 15.983 1.00 62.16 98 GLU A C 1
ATOM 735 O O . GLU A 1 98 ? -1.245 9.246 16.757 1.00 62.16 98 GLU A O 1
ATOM 740 N N . GLU A 1 99 ? -2.967 7.897 16.299 1.00 58.19 99 GLU A N 1
ATOM 741 C CA . GLU A 1 99 ? -3.629 8.025 17.594 1.00 58.19 99 GLU A CA 1
ATOM 742 C C . GLU A 1 99 ? -2.821 7.368 18.709 1.00 58.19 99 GLU A C 1
ATOM 744 O O . GLU A 1 99 ? -2.694 7.960 19.776 1.00 58.19 99 GLU A O 1
ATOM 749 N N . ALA A 1 100 ? -2.222 6.193 18.482 1.00 56.97 100 ALA A N 1
ATOM 750 C CA . ALA A 1 100 ? -1.332 5.570 19.460 1.00 56.97 100 ALA A CA 1
ATOM 751 C C . ALA A 1 100 ? -0.081 6.425 19.712 1.00 56.97 100 ALA A C 1
ATOM 753 O O . ALA A 1 100 ? 0.304 6.600 20.860 1.00 56.97 100 ALA A O 1
ATOM 754 N N . VAL A 1 101 ? 0.525 7.018 18.680 1.00 58.38 101 VAL A N 1
ATOM 755 C CA . VAL A 1 101 ? 1.680 7.922 18.824 1.00 58.38 101 VAL A CA 1
ATOM 756 C C . VAL A 1 101 ? 1.292 9.229 19.525 1.00 58.38 101 VAL A C 1
ATOM 758 O O . VAL A 1 101 ? 2.081 9.765 20.296 1.00 58.38 101 VAL A O 1
ATOM 761 N N . ARG A 1 102 ? 0.078 9.747 19.309 1.00 56.22 102 ARG A N 1
ATOM 762 C CA . ARG A 1 102 ? -0.427 10.934 20.025 1.00 56.22 102 ARG A CA 1
ATOM 763 C C . ARG A 1 102 ? -0.874 10.625 21.458 1.00 56.22 102 ARG A C 1
ATOM 765 O O . ARG A 1 102 ? -0.720 11.474 22.331 1.00 56.22 102 ARG A O 1
ATOM 772 N N . GLY A 1 103 ? -1.432 9.439 21.693 1.00 49.28 103 GLY A N 1
ATOM 773 C CA . GLY A 1 103 ? -1.938 8.965 22.985 1.00 49.28 103 GLY A CA 1
ATOM 774 C C . GLY A 1 103 ? -0.838 8.448 23.915 1.00 49.28 103 GLY A C 1
ATOM 775 O O . GLY A 1 103 ? -0.929 8.621 25.129 1.00 49.28 103 GLY A O 1
ATOM 776 N N . VAL A 1 104 ? 0.248 7.905 23.359 1.00 48.81 104 VAL A N 1
ATOM 777 C CA . VAL A 1 104 ? 1.539 7.746 24.038 1.00 48.81 104 VAL A CA 1
ATOM 778 C C . VAL A 1 104 ? 2.226 9.104 23.968 1.00 48.81 104 VAL A C 1
ATOM 780 O O . VAL A 1 104 ? 3.104 9.333 23.142 1.00 48.81 104 VAL A O 1
ATOM 783 N N . GLY A 1 105 ? 1.728 10.051 24.765 1.00 41.00 105 GLY A N 1
ATOM 784 C CA . GLY A 1 105 ? 2.188 11.431 24.749 1.00 41.00 105 GLY A CA 1
ATOM 785 C C . GLY A 1 105 ? 3.710 11.532 24.718 1.00 41.00 105 GLY A C 1
ATOM 786 O O . GLY A 1 105 ? 4.399 10.712 25.319 1.00 41.00 105 GLY A O 1
ATOM 787 N N . ALA A 1 106 ? 4.196 12.545 23.997 1.00 44.28 106 ALA A N 1
ATOM 788 C CA . ALA A 1 106 ? 5.479 13.200 24.208 1.00 44.28 106 ALA A CA 1
ATOM 789 C C . ALA A 1 106 ? 6.411 12.427 25.156 1.00 44.28 106 ALA A C 1
ATOM 791 O O . ALA A 1 106 ? 6.377 12.642 26.369 1.00 44.28 106 ALA A O 1
ATOM 792 N N . PHE A 1 107 ? 7.261 11.551 24.614 1.00 47.69 107 PHE A N 1
ATOM 793 C CA . PHE A 1 107 ? 8.471 11.174 25.331 1.00 47.69 107 PHE A CA 1
ATOM 794 C C . PHE A 1 107 ? 9.283 12.464 25.502 1.00 47.69 107 PHE A C 1
ATOM 796 O O . PHE A 1 107 ? 10.111 12.819 24.664 1.00 47.69 107 PHE A O 1
ATOM 803 N N . GLN A 1 108 ? 9.006 13.217 26.571 1.00 46.28 108 GLN A N 1
ATOM 804 C CA . GLN A 1 108 ? 9.969 14.136 27.141 1.00 46.28 108 GLN A CA 1
ATOM 805 C C . GLN A 1 108 ? 11.143 13.256 27.542 1.00 46.28 108 GLN A C 1
ATOM 807 O O . GLN A 1 108 ? 11.135 12.617 28.592 1.00 46.28 108 GLN A O 1
ATOM 812 N N . LEU A 1 109 ? 12.139 13.187 26.660 1.00 50.50 109 LEU A N 1
ATOM 813 C CA . LEU A 1 109 ? 13.470 12.777 27.059 1.00 50.50 109 LEU A CA 1
ATOM 814 C C . LEU A 1 109 ? 13.823 13.664 28.260 1.00 50.50 109 LEU A C 1
ATOM 816 O O . LEU A 1 109 ? 13.754 14.893 28.121 1.00 50.50 109 LEU A O 1
ATOM 820 N N . PRO A 1 110 ? 14.123 13.099 29.443 1.00 39.34 110 PRO A N 1
ATOM 821 C CA . PRO A 1 110 ? 14.638 13.911 30.527 1.00 39.34 110 PRO A CA 1
ATOM 822 C C . PRO A 1 110 ? 15.865 14.640 29.980 1.00 39.34 110 PRO A C 1
ATOM 824 O O . PRO A 1 110 ? 16.774 14.011 29.435 1.00 39.34 110 PRO A O 1
ATOM 827 N N . LYS A 1 111 ? 15.842 15.976 30.043 1.00 42.34 111 LYS A N 1
ATOM 828 C CA . LYS A 1 111 ? 17.031 16.779 29.762 1.00 42.34 111 LYS A CA 1
ATOM 829 C C . LYS A 1 111 ? 18.123 16.281 30.705 1.00 42.34 111 LYS A C 1
ATOM 831 O O . LYS A 1 111 ? 17.944 16.366 31.919 1.00 42.34 111 LYS A O 1
ATOM 836 N N . VAL A 1 112 ? 19.190 15.738 30.132 1.00 48.06 112 VAL A N 1
ATOM 837 C CA . VAL A 1 112 ? 20.474 15.579 30.820 1.00 48.06 112 VAL A CA 1
ATOM 838 C C . VAL A 1 112 ? 21.189 16.919 30.763 1.00 48.06 112 VAL A C 1
ATOM 840 O O . VAL A 1 112 ? 21.157 17.538 29.673 1.00 48.06 112 VAL A O 1
#

Sequence (112 aa):
MVITEGNAGLPMKITREVDVAAGTVQLKAKVGNVELTPDQAQWKVVYGSGVIDPITGIYTHDASSSDPFAVITATHDTVYYGVSHQYVVQTLPPARLEEAVRGVGAFQLPKV